Protein AF-A0A9N9B7K7-F1 (afdb_monomer_lite)

InterPro domains:
  IPR022214 Mitotic-spindle organizing protein 1 [PF12554] (10-52)
  IPR022214 Mitotic-spindle organizing protein 1 [PTHR28520] (4-51)

Structure (mmCIF, N/CA/C/O backbone):
data_AF-A0A9N9B7K7-F1
#
_entry.id   AF-A0A9N9B7K7-F1
#
loop_
_atom_site.group_PDB
_atom_site.id
_atom_site.type_symbol
_atom_site.label_atom_id
_atom_site.label_alt_id
_atom_site.label_comp_id
_atom_site.label_asym_id
_atom_site.label_entity_id
_atom_site.label_seq_id
_atom_site.pdbx_PDB_ins_code
_atom_site.Cartn_x
_atom_site.Cartn_y
_atom_site.Cartn_z
_atom_site.occupancy
_atom_site.B_iso_or_equiv
_atom_site.auth_seq_id
_atom_site.auth_comp_id
_atom_site.auth_asym_id
_atom_site.auth_atom_id
_atom_site.pdbx_PDB_model_num
ATOM 1 N N . MET A 1 1 ? -25.877 -0.160 10.802 1.00 63.38 1 MET A N 1
ATOM 2 C CA . MET A 1 1 ? -24.992 -1.330 10.648 1.00 63.38 1 MET A CA 1
ATOM 3 C C . MET A 1 1 ? -24.063 -1.004 9.499 1.00 63.38 1 MET A C 1
ATOM 5 O O . MET A 1 1 ? -24.565 -0.770 8.410 1.00 63.38 1 MET A O 1
ATOM 9 N N . GLU A 1 2 ? -22.768 -0.857 9.764 1.00 73.00 2 GLU A N 1
ATOM 10 C CA . GLU A 1 2 ? -21.758 -0.751 8.701 1.00 73.00 2 GLU A CA 1
ATOM 11 C C . GLU A 1 2 ? -21.708 -2.093 7.954 1.00 73.00 2 GLU A C 1
ATOM 13 O O . GLU A 1 2 ? -21.854 -3.145 8.582 1.00 73.00 2 GLU A O 1
ATOM 18 N N . ASP A 1 3 ? -21.577 -2.064 6.627 1.00 87.50 3 ASP A N 1
ATOM 19 C CA . ASP A 1 3 ? -21.462 -3.281 5.817 1.00 87.50 3 ASP A CA 1
ATOM 20 C C . ASP A 1 3 ? -20.169 -4.022 6.218 1.00 87.50 3 ASP A C 1
ATOM 22 O O . ASP A 1 3 ? -19.110 -3.382 6.265 1.00 87.50 3 ASP A O 1
ATOM 26 N N . PRO A 1 4 ? -20.210 -5.335 6.522 1.00 87.19 4 PRO A N 1
ATOM 27 C CA . PRO A 1 4 ? -19.019 -6.101 6.892 1.00 87.19 4 PRO A CA 1
ATOM 28 C C . PRO A 1 4 ? -17.874 -5.951 5.881 1.00 87.19 4 PRO A C 1
ATOM 30 O O . PRO A 1 4 ? -16.719 -5.878 6.289 1.00 87.19 4 PRO A O 1
ATOM 33 N N . LYS A 1 5 ? -18.182 -5.779 4.589 1.00 83.44 5 LYS A N 1
ATOM 34 C CA . LYS A 1 5 ? -17.170 -5.579 3.542 1.00 83.44 5 LYS A CA 1
ATOM 35 C C . LYS A 1 5 ? -16.405 -4.265 3.690 1.00 83.44 5 LYS A C 1
ATOM 37 O O . LYS A 1 5 ? -15.214 -4.209 3.409 1.00 83.44 5 LYS A O 1
ATOM 42 N N . ILE A 1 6 ? -17.079 -3.201 4.135 1.00 86.44 6 ILE A N 1
ATOM 43 C CA . ILE A 1 6 ? -16.447 -1.892 4.361 1.00 86.44 6 ILE A CA 1
ATOM 44 C C . ILE A 1 6 ? -15.494 -1.982 5.554 1.00 86.44 6 ILE A C 1
ATOM 46 O O . ILE A 1 6 ? -14.410 -1.404 5.525 1.00 86.44 6 ILE A O 1
ATOM 50 N N . LYS A 1 7 ? -15.876 -2.736 6.588 1.00 86.62 7 LYS A N 1
ATOM 51 C CA . LYS A 1 7 ? -15.021 -2.974 7.751 1.00 86.62 7 LYS A CA 1
ATOM 52 C C . LYS A 1 7 ? -13.769 -3.776 7.373 1.00 86.62 7 LYS A C 1
ATOM 54 O O . LYS A 1 7 ? -12.667 -3.350 7.700 1.00 86.62 7 LYS A O 1
ATOM 59 N N . GLU A 1 8 ? -13.936 -4.869 6.631 1.00 88.56 8 GLU A N 1
ATOM 60 C CA . GLU A 1 8 ? -12.827 -5.702 6.144 1.00 88.56 8 GLU A CA 1
ATOM 61 C C . GLU A 1 8 ? -11.861 -4.913 5.246 1.00 88.56 8 GLU A C 1
ATOM 63 O O . GLU A 1 8 ? -10.647 -5.008 5.409 1.00 88.56 8 GLU A O 1
ATOM 68 N N . ALA A 1 9 ? -12.381 -4.080 4.338 1.00 85.12 9 ALA A N 1
ATOM 69 C CA . ALA A 1 9 ? -11.553 -3.246 3.467 1.00 85.12 9 ALA A CA 1
ATOM 70 C C . ALA A 1 9 ? -10.714 -2.225 4.253 1.00 85.12 9 ALA A C 1
ATOM 72 O O . ALA A 1 9 ? -9.554 -1.992 3.917 1.00 85.12 9 ALA A O 1
ATOM 73 N N . ARG A 1 10 ? -11.273 -1.631 5.316 1.00 86.75 10 ARG A N 1
ATOM 74 C CA . ARG A 1 10 ? -10.543 -0.696 6.192 1.00 86.75 10 ARG A CA 1
ATOM 75 C C . ARG A 1 10 ? -9.433 -1.403 6.964 1.00 86.75 10 ARG A C 1
ATOM 77 O O . ARG A 1 10 ? -8.311 -0.913 6.969 1.00 86.75 10 ARG A O 1
ATOM 84 N N . GLU A 1 11 ? -9.724 -2.570 7.535 1.00 90.00 11 GLU A N 1
ATOM 85 C CA . GLU A 1 11 ? -8.723 -3.384 8.237 1.00 90.00 11 GLU A CA 1
ATOM 86 C C . GLU A 1 11 ? -7.591 -3.823 7.292 1.00 90.00 11 GLU A C 1
ATOM 88 O O . GLU A 1 11 ? -6.416 -3.707 7.637 1.00 90.00 11 GLU A O 1
ATOM 93 N N . ALA A 1 12 ? -7.918 -4.247 6.067 1.00 88.50 12 ALA A N 1
ATOM 94 C CA . ALA A 1 12 ? -6.917 -4.568 5.051 1.00 88.50 12 ALA A CA 1
ATOM 95 C C . ALA A 1 12 ? -6.049 -3.349 4.693 1.00 88.50 12 ALA A C 1
ATOM 9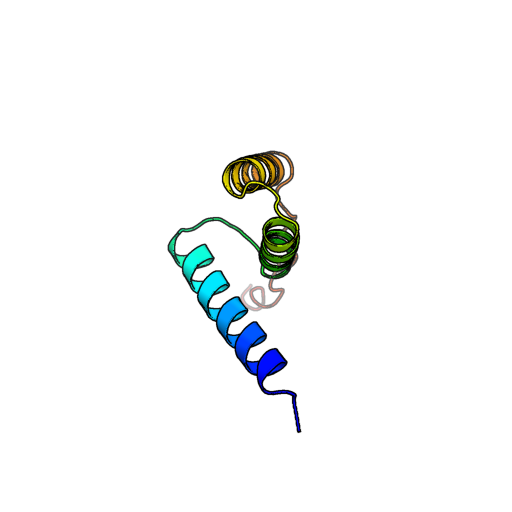7 O O . ALA A 1 12 ? -4.827 -3.466 4.599 1.00 88.50 12 ALA A O 1
ATOM 98 N N . MET A 1 13 ? -6.664 -2.173 4.533 1.00 89.94 13 MET A N 1
ATOM 99 C CA . MET A 1 13 ? -5.966 -0.915 4.255 1.00 89.94 13 MET A CA 1
ATOM 100 C C . MET A 1 13 ? -4.993 -0.535 5.381 1.00 89.94 13 MET A C 1
ATOM 102 O O . MET A 1 13 ? -3.872 -0.106 5.106 1.00 89.94 13 MET A O 1
ATOM 106 N N . ASP A 1 14 ? -5.407 -0.706 6.638 1.00 90.06 14 ASP A N 1
ATOM 107 C CA . ASP A 1 14 ? -4.591 -0.416 7.819 1.00 90.06 14 ASP A CA 1
ATOM 108 C C . ASP A 1 14 ? -3.368 -1.341 7.895 1.00 90.06 14 ASP A C 1
ATOM 110 O O . ASP A 1 14 ? -2.243 -0.859 8.031 1.00 90.06 14 ASP A O 1
ATOM 114 N N . ILE A 1 15 ? -3.564 -2.649 7.697 1.00 91.12 15 ILE A N 1
ATOM 115 C CA . ILE A 1 15 ? -2.476 -3.639 7.672 1.00 91.12 15 ILE A CA 1
ATOM 116 C C . ILE A 1 15 ? -1.483 -3.331 6.546 1.00 91.12 15 ILE A C 1
ATOM 118 O O . ILE A 1 15 ? -0.269 -3.363 6.747 1.00 91.12 15 ILE A O 1
ATOM 122 N N . LEU A 1 16 ? -1.977 -3.019 5.346 1.00 88.25 16 LEU A N 1
ATOM 123 C CA . LEU A 1 16 ? -1.118 -2.690 4.208 1.00 88.25 16 LEU A CA 1
ATOM 124 C C . LEU A 1 16 ? -0.322 -1.405 4.445 1.00 88.25 16 LEU A C 1
ATOM 126 O O . LEU A 1 16 ? 0.845 -1.331 4.056 1.00 88.25 16 LEU A O 1
ATOM 130 N N . TYR A 1 17 ? -0.923 -0.412 5.103 1.00 88.00 17 TYR A N 1
ATOM 131 C CA . TYR A 1 17 ? -0.224 0.810 5.481 1.00 88.00 17 TYR A CA 1
ATOM 132 C C . TYR A 1 17 ? 0.892 0.521 6.489 1.00 88.00 17 TYR A C 1
ATOM 134 O O . TYR A 1 17 ? 2.022 0.957 6.274 1.00 88.00 17 TYR A O 1
ATOM 142 N N . GLU A 1 18 ? 0.635 -0.292 7.515 1.00 90.25 18 GLU A N 1
ATOM 143 C CA . GLU A 1 18 ? 1.674 -0.722 8.459 1.00 90.25 18 GLU A CA 1
ATOM 144 C C . GLU A 1 18 ? 2.828 -1.451 7.758 1.00 90.25 18 GLU A C 1
ATOM 146 O O . GLU A 1 18 ? 3.992 -1.128 7.992 1.00 90.25 18 GLU A O 1
ATOM 151 N N . ILE A 1 19 ? 2.530 -2.370 6.832 1.00 88.88 19 ILE A N 1
ATOM 152 C CA . ILE A 1 19 ? 3.552 -3.046 6.017 1.00 88.88 19 ILE A CA 1
ATOM 153 C C . ILE A 1 19 ? 4.367 -2.021 5.213 1.00 88.88 19 ILE A C 1
ATOM 155 O O . ILE A 1 19 ? 5.595 -2.104 5.161 1.00 88.88 19 ILE A O 1
ATOM 159 N N . SER A 1 20 ? 3.706 -1.027 4.613 1.00 83.38 20 SER A N 1
ATOM 160 C CA . SER A 1 20 ? 4.358 0.025 3.826 1.00 83.38 20 SER A CA 1
ATOM 161 C C . SER A 1 20 ? 5.299 0.903 4.667 1.00 83.38 20 SER A C 1
ATOM 163 O O . SER A 1 20 ? 6.370 1.287 4.183 1.00 83.38 20 SER A O 1
ATOM 165 N N . THR A 1 21 ? 4.932 1.170 5.927 1.00 83.69 21 THR A N 1
ATOM 166 C CA . THR A 1 21 ? 5.750 1.892 6.910 1.00 83.69 21 THR A CA 1
ATOM 167 C C . THR A 1 21 ? 6.933 1.044 7.367 1.00 83.69 21 THR A C 1
ATOM 169 O O . THR A 1 21 ? 8.056 1.539 7.399 1.00 83.69 21 THR A O 1
ATOM 172 N N . LEU A 1 22 ? 6.721 -0.245 7.652 1.00 88.62 22 LEU A N 1
ATOM 173 C CA . LEU A 1 22 ? 7.789 -1.174 8.041 1.00 88.62 22 LEU A CA 1
ATOM 174 C C . LEU A 1 22 ? 8.848 -1.336 6.944 1.00 88.62 22 LEU A C 1
ATOM 176 O O . LEU A 1 22 ? 10.039 -1.415 7.235 1.00 88.62 22 LEU A O 1
ATOM 180 N N . LEU A 1 23 ? 8.419 -1.354 5.681 1.00 84.44 23 LEU A N 1
ATOM 181 C CA . LEU A 1 23 ? 9.301 -1.401 4.512 1.00 84.44 23 LEU A CA 1
ATOM 182 C C . LEU A 1 23 ? 9.859 -0.024 4.118 1.00 84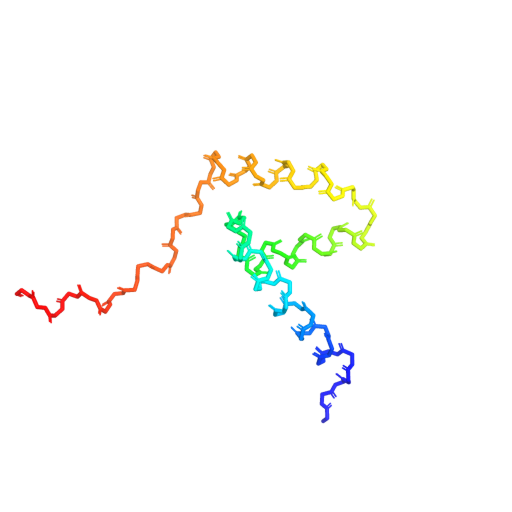.44 23 LEU A C 1
ATOM 184 O O . LEU A 1 23 ? 10.598 0.077 3.141 1.00 84.44 23 LEU A O 1
ATOM 188 N N . ASN A 1 24 ? 9.511 1.026 4.867 1.00 80.06 24 ASN A N 1
ATOM 189 C CA . ASN A 1 24 ? 9.947 2.403 4.660 1.00 80.06 24 ASN A CA 1
ATOM 190 C C . ASN A 1 24 ? 9.732 2.903 3.218 1.00 80.06 24 ASN A C 1
ATOM 192 O O . ASN A 1 24 ? 10.578 3.581 2.638 1.00 80.06 24 ASN A O 1
ATOM 196 N N . THR A 1 25 ? 8.589 2.541 2.629 1.00 80.25 25 THR A N 1
ATOM 197 C CA . THR A 1 25 ? 8.240 2.878 1.236 1.00 80.25 25 THR A CA 1
ATOM 198 C C . THR A 1 25 ? 7.873 4.351 1.037 1.00 80.25 25 THR A C 1
ATOM 200 O O . THR A 1 25 ? 7.885 4.829 -0.095 1.00 80.25 25 THR A O 1
ATOM 203 N N . GLY A 1 26 ? 7.550 5.074 2.117 1.00 78.12 26 GLY A N 1
ATOM 204 C CA . GLY A 1 26 ? 7.163 6.489 2.066 1.00 78.12 26 GLY A CA 1
ATOM 205 C C . GLY A 1 26 ? 5.805 6.742 1.402 1.00 78.12 26 GLY A C 1
ATOM 206 O O . GLY A 1 26 ? 5.597 7.808 0.829 1.00 78.12 26 GLY A O 1
ATOM 207 N N . LEU A 1 27 ? 4.902 5.755 1.416 1.00 81.38 27 LEU A N 1
ATOM 208 C CA . LEU A 1 27 ? 3.577 5.858 0.806 1.00 81.38 27 LEU A CA 1
ATOM 209 C C . LEU A 1 27 ? 2.527 6.327 1.816 1.00 81.38 27 LEU A C 1
ATOM 211 O O . LEU A 1 27 ? 2.278 5.658 2.814 1.00 81.38 27 LEU A O 1
ATOM 215 N N . ASP A 1 28 ? 1.849 7.432 1.508 1.00 85.06 28 ASP A N 1
ATOM 216 C CA . ASP A 1 28 ? 0.677 7.887 2.263 1.00 85.06 28 ASP A CA 1
ATOM 217 C C . ASP A 1 28 ? -0.522 6.948 2.061 1.00 85.06 28 ASP A C 1
ATOM 219 O O . ASP A 1 28 ? -0.669 6.321 1.006 1.00 85.06 28 ASP A O 1
ATOM 223 N N . ARG A 1 29 ? -1.460 6.933 3.019 1.00 84.00 29 ARG A N 1
ATOM 224 C CA . ARG A 1 29 ? -2.719 6.165 2.917 1.00 84.00 29 ARG A CA 1
ATOM 225 C C . ARG A 1 29 ? -3.502 6.451 1.632 1.00 84.00 29 ARG A C 1
ATOM 227 O O . ARG A 1 29 ? -4.064 5.531 1.042 1.00 84.00 29 ARG A O 1
ATOM 234 N N . GLU A 1 30 ? -3.531 7.704 1.186 1.00 84.69 30 GLU A N 1
ATOM 235 C CA . GLU A 1 30 ? -4.197 8.089 -0.065 1.00 84.69 30 GLU A CA 1
ATOM 236 C C . GLU A 1 30 ? -3.513 7.473 -1.287 1.00 84.69 30 GLU A C 1
ATOM 238 O O . GLU A 1 30 ? -4.172 6.891 -2.149 1.00 84.69 30 GLU A O 1
ATOM 243 N N . THR A 1 31 ? -2.181 7.545 -1.332 1.00 82.88 31 THR A N 1
ATOM 244 C CA . THR A 1 31 ? -1.376 6.970 -2.413 1.00 82.88 31 THR A CA 1
ATOM 245 C C . THR A 1 31 ? -1.536 5.455 -2.444 1.00 82.88 31 THR A C 1
ATOM 247 O O . THR A 1 31 ? -1.752 4.889 -3.510 1.00 82.88 31 THR A O 1
ATOM 250 N N . LEU A 1 32 ? -1.505 4.794 -1.285 1.00 86.00 32 LEU A N 1
ATOM 251 C CA . LEU A 1 32 ? -1.697 3.350 -1.173 1.00 86.00 32 LEU A CA 1
ATOM 252 C C . LEU A 1 32 ? -3.101 2.919 -1.628 1.00 86.00 32 LEU A C 1
ATOM 254 O O . LEU A 1 32 ? -3.239 1.901 -2.300 1.00 86.00 32 LEU A O 1
ATOM 258 N N . SER A 1 33 ? -4.135 3.709 -1.320 1.00 87.56 33 SER A N 1
ATOM 259 C CA . SER A 1 33 ? -5.515 3.438 -1.757 1.00 87.56 33 SER A CA 1
ATOM 260 C C . SER A 1 33 ? -5.644 3.555 -3.274 1.00 87.56 33 SER A C 1
ATOM 262 O O . SER A 1 33 ? -6.210 2.683 -3.937 1.00 87.56 33 SER A O 1
ATOM 264 N N . LEU A 1 34 ? -5.016 4.585 -3.851 1.00 84.88 34 LEU A N 1
ATOM 265 C CA . LEU A 1 34 ? -4.922 4.738 -5.297 1.00 84.88 34 LEU A CA 1
ATOM 266 C C . LEU A 1 34 ? -4.164 3.567 -5.935 1.00 84.88 34 LEU A C 1
ATOM 268 O O . LEU A 1 34 ? -4.592 3.070 -6.976 1.00 84.88 34 LEU A O 1
ATOM 272 N N . CYS A 1 35 ? -3.082 3.094 -5.305 1.00 84.62 35 CYS A N 1
ATOM 273 C CA . CYS A 1 35 ? -2.352 1.923 -5.785 1.00 84.62 35 CYS A CA 1
ATOM 274 C C . CYS A 1 35 ? -3.253 0.702 -5.861 1.00 84.62 35 CYS A C 1
ATOM 276 O O . CYS A 1 35 ? -3.254 0.001 -6.867 1.00 84.62 35 CYS A O 1
ATOM 278 N N . LEU A 1 36 ? -4.015 0.462 -4.795 1.00 85.56 36 LEU A N 1
ATOM 279 C CA . LEU A 1 36 ? -4.902 -0.684 -4.693 1.00 85.56 36 LEU A CA 1
ATOM 280 C C . LEU A 1 36 ? -5.953 -0.651 -5.799 1.00 85.56 36 LEU A C 1
ATOM 282 O O . LEU A 1 36 ? -6.101 -1.622 -6.531 1.00 85.56 36 LEU A O 1
ATOM 286 N N . ASN A 1 37 ? -6.593 0.503 -5.983 1.00 87.19 37 ASN A N 1
ATOM 287 C CA . ASN A 1 37 ? -7.603 0.691 -7.015 1.00 87.19 37 ASN A CA 1
ATOM 288 C C . ASN A 1 37 ? -7.012 0.478 -8.422 1.00 87.19 37 ASN A C 1
ATOM 290 O O . ASN A 1 37 ? -7.626 -0.156 -9.274 1.00 87.19 37 ASN A O 1
ATOM 294 N N . LEU A 1 38 ? -5.790 0.953 -8.683 1.00 84.12 38 LEU A N 1
ATOM 295 C CA . LEU A 1 38 ? -5.105 0.716 -9.959 1.00 84.12 38 LEU A CA 1
ATOM 296 C C . LEU A 1 38 ? -4.747 -0.767 -10.155 1.00 84.12 38 LEU A C 1
ATOM 298 O O . LEU A 1 38 ? -4.965 -1.305 -11.241 1.00 84.12 38 LEU A O 1
ATOM 302 N N . CYS A 1 39 ? -4.261 -1.443 -9.114 1.00 83.69 39 CYS A N 1
ATOM 303 C CA . CYS A 1 39 ? -3.992 -2.882 -9.137 1.00 83.69 39 CYS A CA 1
ATOM 304 C C . CYS A 1 39 ? -5.270 -3.701 -9.385 1.00 83.69 39 CYS A C 1
ATOM 306 O O . CYS A 1 39 ? -5.248 -4.633 -10.187 1.00 83.69 39 CYS A O 1
ATOM 308 N N . GLU A 1 40 ? -6.395 -3.330 -8.769 1.00 86.31 40 GLU A N 1
ATOM 309 C CA . GLU A 1 40 ? -7.710 -3.949 -9.002 1.00 86.31 40 GLU A CA 1
ATOM 310 C C . GLU A 1 40 ? -8.199 -3.757 -10.445 1.00 86.31 40 GLU A C 1
ATOM 312 O O . GLU A 1 40 ? -8.859 -4.633 -11.001 1.00 86.31 40 GLU A O 1
ATOM 317 N N . ASN A 1 41 ? -7.812 -2.653 -11.092 1.00 87.19 41 ASN A N 1
ATOM 318 C CA . ASN A 1 41 ? -8.058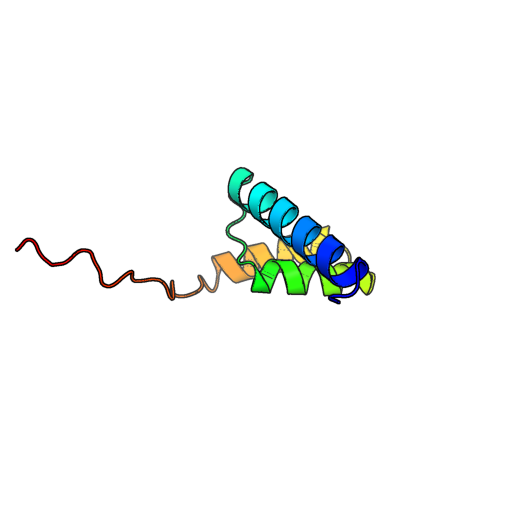 -2.405 -12.515 1.00 87.19 41 ASN A CA 1
ATOM 319 C C . ASN A 1 41 ? -7.083 -3.156 -13.451 1.00 87.19 41 ASN A C 1
ATOM 321 O O . ASN A 1 41 ? -7.135 -2.976 -14.668 1.00 87.19 41 ASN A O 1
ATOM 325 N N . GLY A 1 42 ? -6.203 -4.010 -12.915 1.00 85.31 42 GLY A N 1
ATOM 326 C CA . GLY A 1 42 ? -5.276 -4.834 -13.693 1.00 85.31 42 GLY A CA 1
ATOM 327 C C . GLY A 1 42 ? -3.981 -4.126 -14.099 1.00 85.31 42 GLY A C 1
ATOM 328 O O . GLY A 1 42 ? -3.271 -4.607 -14.985 1.00 85.31 42 GLY A O 1
ATOM 329 N N . VAL A 1 43 ? -3.656 -2.988 -13.476 1.00 87.69 43 VAL A N 1
ATOM 330 C CA . VAL A 1 43 ? -2.360 -2.324 -13.670 1.00 87.69 43 VAL A CA 1
ATOM 331 C C . VAL A 1 43 ? -1.255 -3.174 -13.045 1.00 87.69 43 VAL A C 1
ATOM 333 O O . VAL A 1 43 ? -1.402 -3.691 -11.939 1.00 87.69 43 VAL A O 1
ATOM 336 N N . ASN A 1 44 ? -0.125 -3.308 -13.746 1.00 85.94 44 ASN A N 1
ATOM 337 C CA . ASN A 1 44 ? 1.024 -4.043 -13.226 1.00 85.94 44 ASN A CA 1
ATOM 338 C C . ASN A 1 44 ? 1.582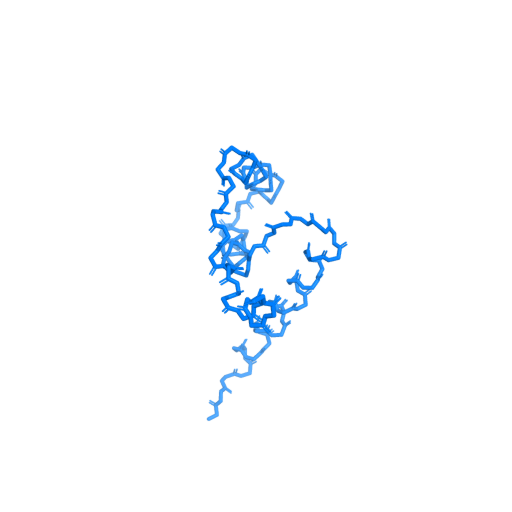 -3.341 -11.961 1.00 85.94 44 ASN A C 1
ATOM 340 O O . ASN A 1 44 ? 2.030 -2.192 -12.067 1.00 85.94 44 ASN A O 1
ATOM 344 N N . PRO A 1 45 ? 1.612 -4.018 -10.795 1.00 82.69 45 PRO A N 1
ATOM 345 C CA . PRO A 1 45 ? 2.087 -3.437 -9.542 1.00 82.69 45 PRO A CA 1
ATOM 346 C C . PRO A 1 45 ? 3.569 -3.037 -9.579 1.00 82.69 45 PRO A C 1
ATOM 348 O O . PRO A 1 45 ? 3.940 -2.072 -8.920 1.00 82.69 45 PRO A O 1
ATOM 351 N N . GLU A 1 46 ? 4.419 -3.704 -10.367 1.00 78.94 46 GLU A N 1
ATOM 352 C CA . GLU A 1 46 ? 5.842 -3.346 -10.498 1.00 78.94 46 GLU A CA 1
ATOM 353 C C . GLU A 1 46 ? 6.026 -2.027 -11.254 1.00 78.94 46 GLU A C 1
ATOM 355 O O . GLU A 1 46 ? 6.781 -1.152 -10.827 1.00 78.94 46 GLU A O 1
ATOM 360 N N . ALA A 1 47 ? 5.293 -1.851 -12.358 1.00 82.38 47 ALA A N 1
ATOM 361 C CA . ALA A 1 47 ? 5.305 -0.603 -13.121 1.00 82.38 47 ALA A CA 1
ATOM 362 C C . ALA A 1 47 ? 4.723 0.558 -12.298 1.00 82.38 47 ALA A C 1
ATOM 364 O O . ALA A 1 47 ? 5.206 1.692 -12.374 1.00 82.38 47 ALA A O 1
ATOM 365 N N . LEU A 1 48 ? 3.707 0.263 -11.484 1.00 81.19 48 LEU A N 1
ATOM 366 C CA . LEU A 1 48 ? 3.082 1.215 -10.579 1.00 81.19 48 LEU A CA 1
ATOM 367 C C . LEU A 1 48 ? 4.026 1.627 -9.444 1.00 81.19 48 LEU A C 1
ATOM 369 O O . LEU A 1 48 ? 4.209 2.820 -9.217 1.00 81.19 48 LEU A O 1
ATOM 373 N N . ALA A 1 49 ? 4.685 0.665 -8.794 1.00 80.00 49 ALA A N 1
ATOM 374 C CA . ALA A 1 49 ? 5.674 0.924 -7.753 1.00 80.00 49 ALA A CA 1
ATOM 375 C C . ALA A 1 49 ? 6.834 1.777 -8.280 1.00 80.00 49 ALA A C 1
ATOM 377 O O . ALA A 1 49 ? 7.207 2.759 -7.643 1.00 80.00 49 ALA A O 1
ATOM 378 N N . ALA A 1 50 ? 7.354 1.462 -9.472 1.00 79.94 50 ALA A N 1
ATOM 379 C CA . ALA A 1 50 ? 8.400 2.256 -10.110 1.00 79.94 50 ALA A CA 1
ATOM 380 C C . ALA A 1 50 ? 7.931 3.691 -10.393 1.00 79.94 50 ALA A C 1
ATOM 382 O O . ALA A 1 50 ? 8.644 4.643 -10.088 1.00 79.94 50 ALA A O 1
ATOM 383 N N . SER A 1 51 ? 6.718 3.853 -10.927 1.00 77.88 51 SER A N 1
ATOM 384 C CA . SER A 1 51 ? 6.150 5.172 -11.227 1.00 77.88 51 SER A CA 1
ATOM 385 C C . SER A 1 51 ? 5.982 6.008 -9.962 1.00 77.88 51 SER A C 1
ATOM 387 O O . SER A 1 51 ? 6.374 7.169 -9.939 1.00 77.88 51 SER A O 1
ATOM 389 N N . ILE A 1 52 ? 5.455 5.415 -8.893 1.00 80.00 52 ILE A N 1
ATOM 390 C CA . ILE A 1 52 ? 5.222 6.110 -7.625 1.00 80.00 52 ILE A CA 1
ATOM 391 C C . ILE A 1 52 ? 6.535 6.449 -6.938 1.00 80.00 52 ILE A C 1
ATOM 393 O O . ILE A 1 52 ? 6.705 7.575 -6.489 1.00 80.00 52 ILE A O 1
ATOM 397 N N . PHE A 1 53 ? 7.487 5.520 -6.912 1.00 79.31 53 PHE A N 1
ATOM 398 C CA . PHE A 1 53 ? 8.808 5.773 -6.352 1.00 79.31 53 PHE A CA 1
ATOM 399 C C . PHE A 1 53 ? 9.517 6.917 -7.090 1.00 79.31 53 PHE A C 1
ATOM 401 O O . PHE A 1 53 ? 10.017 7.847 -6.461 1.00 79.31 53 PHE A O 1
ATOM 408 N N . ILE A 1 54 ? 9.488 6.907 -8.428 1.00 75.19 54 ILE A N 1
ATOM 409 C CA . ILE A 1 54 ? 10.043 7.988 -9.253 1.00 75.19 54 ILE A CA 1
ATOM 410 C C . ILE A 1 54 ? 9.331 9.316 -8.961 1.00 75.19 54 ILE A C 1
ATOM 412 O O . ILE A 1 54 ? 9.999 10.332 -8.774 1.00 75.19 54 ILE A O 1
ATOM 416 N N . TYR A 1 55 ? 7.997 9.322 -8.877 1.00 75.94 55 TYR A N 1
ATOM 417 C CA . TYR A 1 55 ? 7.232 10.527 -8.548 1.00 75.94 55 TYR A CA 1
ATOM 418 C C . TYR A 1 55 ? 7.567 11.067 -7.154 1.00 75.94 55 TYR A C 1
ATOM 420 O O . TYR A 1 55 ? 7.795 12.265 -7.037 1.00 75.94 55 TYR A O 1
ATOM 428 N N . THR A 1 56 ? 7.665 10.218 -6.128 1.00 71.62 56 THR A N 1
ATOM 429 C CA . THR A 1 56 ? 8.029 10.625 -4.760 1.00 71.62 56 THR A CA 1
ATOM 430 C C . THR A 1 56 ? 9.456 11.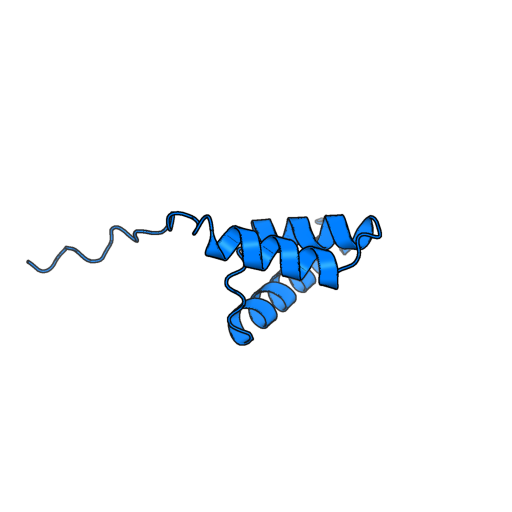173 -4.688 1.00 71.62 56 THR A C 1
ATOM 432 O O . THR A 1 56 ? 9.709 12.125 -3.954 1.00 71.62 56 THR A O 1
ATOM 435 N N . CYS A 1 57 ? 10.394 10.633 -5.47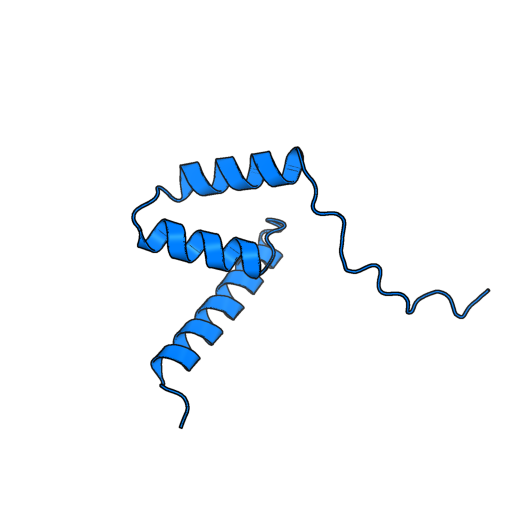5 1.00 69.12 57 CYS A N 1
ATOM 436 C CA . CYS A 1 57 ? 11.759 11.158 -5.545 1.00 69.12 57 CYS A CA 1
ATOM 437 C C . CYS A 1 57 ? 11.857 12.515 -6.263 1.00 69.12 57 CYS A C 1
ATOM 439 O O . CYS A 1 57 ? 12.666 13.350 -5.864 1.00 69.12 57 CYS A O 1
ATOM 441 N N . ILE A 1 58 ? 11.079 12.736 -7.331 1.00 76.31 58 ILE A N 1
ATOM 442 C CA . ILE A 1 58 ? 11.124 13.985 -8.118 1.00 76.31 58 ILE A CA 1
ATOM 443 C C . ILE A 1 58 ? 10.270 15.082 -7.470 1.00 76.31 58 ILE A C 1
ATOM 445 O O . ILE A 1 58 ? 10.643 16.254 -7.476 1.00 76.31 58 ILE A O 1
ATOM 449 N N . PHE A 1 59 ? 9.128 14.700 -6.908 1.00 72.19 59 PHE A N 1
ATOM 450 C CA . PHE A 1 59 ? 8.166 15.574 -6.255 1.00 72.19 59 PHE A CA 1
ATOM 451 C C . PHE A 1 59 ? 7.914 15.051 -4.841 1.00 72.19 59 PHE A C 1
ATOM 453 O O . PHE A 1 59 ? 6.883 14.412 -4.601 1.00 72.19 59 PHE A O 1
ATOM 460 N N . PRO A 1 60 ? 8.838 15.302 -3.895 1.00 68.38 60 PRO A N 1
ATOM 461 C CA . PRO A 1 60 ? 8.563 15.011 -2.501 1.00 68.38 60 PRO A CA 1
ATOM 462 C C . PRO A 1 60 ? 7.292 15.767 -2.118 1.00 68.38 60 PRO A C 1
ATOM 464 O O . PRO A 1 60 ? 7.201 16.983 -2.315 1.00 68.38 60 PRO A O 1
ATOM 467 N N . LYS A 1 61 ? 6.284 15.040 -1.622 1.00 63.88 61 LYS A N 1
ATOM 468 C CA . LYS A 1 61 ? 5.105 15.670 -1.028 1.00 63.88 61 LYS A CA 1
ATOM 469 C C . LYS A 1 61 ? 5.632 16.607 0.054 1.00 63.88 61 LYS A C 1
ATOM 471 O O . LYS A 1 61 ? 6.317 16.167 0.972 1.00 63.88 61 LYS A O 1
ATOM 476 N N . SER A 1 62 ? 5.367 17.901 -0.101 1.00 59.84 62 SER A N 1
ATOM 477 C CA . SER A 1 62 ? 5.565 18.879 0.960 1.00 59.84 62 SER A CA 1
ATOM 478 C C . SER A 1 62 ? 4.751 18.396 2.151 1.00 59.84 62 SER A C 1
ATOM 480 O O . SER A 1 62 ? 3.519 18.369 2.084 1.00 59.84 62 SER A O 1
ATOM 482 N N . ASP A 1 63 ? 5.471 17.929 3.164 1.00 52.28 63 ASP A N 1
ATOM 483 C CA . ASP A 1 63 ? 4.952 17.349 4.390 1.00 52.28 63 ASP A CA 1
ATOM 484 C C . ASP A 1 63 ? 3.842 18.259 4.930 1.00 52.28 63 ASP A C 1
ATOM 486 O O . ASP A 1 63 ? 4.085 19.391 5.344 1.00 52.28 63 ASP A O 1
ATOM 490 N N . SER A 1 64 ? 2.588 17.813 4.832 1.00 54.97 64 SER A N 1
ATOM 491 C CA . SER A 1 64 ? 1.436 18.577 5.335 1.00 54.97 64 SER A CA 1
ATOM 492 C C . SER A 1 64 ? 1.267 18.400 6.850 1.00 54.97 64 SER A C 1
ATOM 494 O O . SER A 1 64 ? 0.262 18.814 7.421 1.00 54.97 64 SER A O 1
ATOM 496 N N . SER A 1 65 ? 2.275 17.811 7.497 1.00 49.50 65 SER A N 1
ATOM 497 C CA . SER A 1 65 ? 2.433 17.683 8.936 1.00 49.50 65 SER A CA 1
ATOM 498 C C . SER A 1 65 ? 3.724 18.357 9.417 1.00 49.50 65 SER A C 1
ATOM 500 O O . SER A 1 65 ? 4.525 17.758 10.129 1.00 49.50 65 SER A O 1
ATOM 502 N N . GLU A 1 66 ? 3.885 19.660 9.154 1.00 48.50 66 GLU A N 1
ATOM 503 C CA . GLU A 1 66 ? 4.410 20.509 10.231 1.00 48.50 66 GLU A CA 1
ATOM 504 C C . GLU A 1 66 ? 3.392 20.434 11.373 1.00 48.50 66 GLU A C 1
ATOM 506 O O . GLU A 1 66 ? 2.387 21.146 11.417 1.00 48.50 66 GLU A O 1
ATOM 511 N N . ASN A 1 67 ? 3.632 19.491 12.280 1.00 38.50 67 ASN A N 1
ATOM 512 C CA . ASN A 1 67 ? 2.998 19.458 13.579 1.00 38.50 67 ASN A CA 1
ATOM 513 C C . ASN A 1 67 ? 3.416 20.755 14.287 1.00 38.50 67 ASN A C 1
ATOM 515 O O . ASN A 1 67 ? 4.522 20.872 14.810 1.00 38.50 67 ASN A O 1
ATOM 519 N N . PHE A 1 68 ? 2.546 21.761 14.251 1.00 44.75 68 PHE A N 1
ATOM 520 C CA . PHE A 1 68 ? 2.735 23.083 14.854 1.00 44.75 68 PHE A CA 1
ATOM 521 C C . PHE A 1 68 ? 2.720 23.060 16.401 1.00 44.75 68 PHE A C 1
ATOM 523 O O . PHE A 1 68 ? 2.456 24.079 17.035 1.00 44.75 68 PHE A O 1
ATOM 530 N N . GLU A 1 69 ? 3.036 21.925 17.029 1.00 46.53 69 GLU A N 1
ATOM 531 C CA . GLU A 1 69 ? 3.042 21.735 18.485 1.00 46.53 69 GLU A CA 1
ATOM 532 C C . GLU A 1 69 ? 4.424 21.336 19.035 1.00 46.53 69 GLU A C 1
ATOM 534 O O . GLU A 1 69 ? 4.529 20.590 20.001 1.00 46.53 69 GLU A O 1
ATOM 539 N N . GLU A 1 70 ? 5.517 21.866 18.476 1.00 48.75 70 GLU A N 1
ATOM 540 C CA . GLU A 1 70 ? 6.821 21.846 19.162 1.00 48.75 70 GLU A CA 1
ATOM 541 C C . GLU A 1 70 ? 7.563 23.187 19.031 1.00 48.75 70 GLU A C 1
ATOM 543 O O . GLU A 1 70 ? 8.706 23.283 18.589 1.00 48.75 70 GLU A O 1
ATOM 548 N N . LYS A 1 71 ? 6.884 24.277 19.417 1.00 41.88 71 LYS A N 1
ATOM 549 C CA . LYS A 1 71 ? 7.533 25.583 19.629 1.00 41.88 71 LYS A CA 1
ATOM 550 C C . LYS A 1 71 ? 6.999 26.365 20.834 1.00 41.88 71 LYS A C 1
ATOM 552 O O . LYS A 1 71 ? 6.976 27.590 20.820 1.00 41.88 71 LYS A O 1
ATOM 557 N N . VAL A 1 72 ? 6.620 25.663 21.905 1.00 47.72 72 VAL A N 1
ATOM 558 C CA . VAL A 1 72 ? 6.494 26.256 23.251 1.00 47.72 72 VAL A CA 1
ATOM 559 C C . VAL A 1 72 ? 7.623 25.714 24.118 1.00 47.72 72 VAL A C 1
ATOM 561 O O . VAL A 1 72 ? 7.398 24.921 25.019 1.00 47.72 72 VAL A O 1
ATOM 564 N N . LEU A 1 73 ? 8.854 26.089 23.774 1.00 45.03 73 LEU A N 1
ATOM 565 C CA . LEU A 1 73 ? 10.023 26.111 24.661 1.00 45.03 73 LEU A CA 1
ATOM 566 C C . LEU A 1 73 ? 11.159 26.845 23.932 1.00 45.03 73 LEU A C 1
ATOM 568 O O . LEU A 1 73 ? 12.200 26.278 23.614 1.00 45.03 73 LEU A O 1
ATOM 572 N N . GLN A 1 74 ? 10.921 28.123 23.642 1.00 41.69 74 GLN A N 1
ATOM 573 C CA . GLN A 1 74 ? 11.935 29.177 23.631 1.00 41.69 74 GLN A CA 1
ATOM 574 C C . GLN A 1 74 ? 11.269 30.488 24.032 1.00 41.69 74 GLN A C 1
ATOM 576 O O . GLN A 1 74 ? 10.174 30.768 23.496 1.00 41.69 74 GLN A O 1
#

Organism: NCBI:txid1213867

Sequence (74 aa):
MEDPKIKEAREAMDILYEISTLLNTGLDRETLSLCLNLCENGVNPEALAASIFIYTCIFPKSDSSENFEEKVLQ

pLDDT: mean 76.49, std 14.67, range [38.5, 91.12]

Secondary structure (DSSP, 8-state):
---HHHHHHHHHHHHHHHHHHHTT----HHHHHHHHHHHHTT--HHHHHHHHHHHHHHS----S---S-S-S--

Foldseek 3Di:
DPDVVVVVVVVVLVVVVVVCVVVVLLDDSVRVVVLVVCVVVVPDSVVSSVVVSVCCVVPPPPPPPPVVPPPPPD

Radius of gyration: 15.91 Å; chains: 1; bounding box: 37×35×38 Å